Protein AF-A0A7H1C0N0-F1 (afdb_monomer_lite)

Organism: NCBI:txid2770636

Secondary structure (DSSP, 8-state):
-PPP------B-SPPEEEE-TTT--EEEEE-B--SS--S--PPEEEEE-HHHHHHHHHHHHHHHHHHHHHHHHHHHHTT--

Foldseek 3Di:
DDDDDDDDWAFDDDWDWDADPVFRKIKIKGFTDDPDPDVDRDIDIDIDGNVRSVVVVVVVVVCCVPPVVVVVVVVVVVVPD

Structure (mmCIF, N/CA/C/O backbone):
data_AF-A0A7H1C0N0-F1
#
_entry.id   AF-A0A7H1C0N0-F1
#
loop_
_atom_site.group_PDB
_atom_site.id
_atom_site.type_symbol
_atom_site.label_atom_id
_atom_site.label_alt_id
_atom_site.label_comp_id
_atom_site.label_asym_id
_atom_site.label_entity_id
_atom_site.label_seq_id
_atom_site.pdbx_PDB_ins_code
_atom_site.Cartn_x
_atom_site.Cartn_y
_atom_site.Cartn_z
_atom_site.occupancy
_atom_site.B_iso_or_equiv
_atom_site.auth_seq_id
_atom_site.auth_comp_id
_atom_site.auth_asym_id
_atom_site.auth_atom_id
_atom_site.pdbx_PDB_model_num
ATOM 1 N N . MET A 1 1 ? 9.911 28.855 3.185 1.00 57.56 1 MET A N 1
ATOM 2 C CA . MET A 1 1 ? 9.143 27.613 2.970 1.00 57.56 1 MET A CA 1
ATOM 3 C C . MET A 1 1 ? 9.953 26.758 2.021 1.00 57.56 1 MET A C 1
ATOM 5 O O . MET A 1 1 ? 10.156 27.183 0.890 1.00 57.56 1 MET A O 1
ATOM 9 N N . GLU A 1 2 ? 10.494 25.637 2.488 1.00 62.34 2 GLU A N 1
ATOM 10 C CA . GLU A 1 2 ? 11.094 24.648 1.588 1.00 62.34 2 GLU A CA 1
ATOM 11 C C . GLU A 1 2 ? 9.977 24.054 0.724 1.00 62.34 2 GLU A C 1
ATOM 13 O O . GLU A 1 2 ? 8.907 23.720 1.233 1.00 62.34 2 GLU A O 1
ATOM 18 N N . LYS A 1 3 ? 10.180 24.008 -0.596 1.00 70.12 3 LYS A N 1
ATOM 19 C CA . LYS A 1 3 ? 9.271 23.296 -1.495 1.00 70.12 3 LYS A CA 1
ATOM 20 C C . LYS A 1 3 ? 9.581 21.811 -1.383 1.00 70.12 3 LYS A C 1
ATOM 22 O O . LYS A 1 3 ? 10.721 21.412 -1.599 1.00 70.12 3 LYS A O 1
ATOM 27 N N . GLU A 1 4 ? 8.565 21.018 -1.084 1.00 85.00 4 GLU A N 1
ATOM 28 C CA . GLU A 1 4 ? 8.657 19.566 -1.145 1.00 85.00 4 GLU A CA 1
ATOM 29 C C . GLU A 1 4 ? 8.916 19.129 -2.595 1.00 85.00 4 GLU A C 1
ATOM 31 O O . GLU A 1 4 ? 8.226 19.558 -3.524 1.00 85.00 4 GLU A O 1
ATOM 36 N N . LEU A 1 5 ? 9.952 18.314 -2.798 1.00 83.75 5 LEU A N 1
ATOM 37 C CA . LEU A 1 5 ? 10.271 17.716 -4.090 1.00 83.75 5 LEU A CA 1
ATOM 38 C C . LEU A 1 5 ? 9.632 16.328 -4.145 1.00 83.75 5 LEU A C 1
ATOM 40 O O . LEU A 1 5 ? 10.108 15.397 -3.501 1.00 83.75 5 LEU A O 1
ATOM 44 N N . ILE A 1 6 ? 8.549 16.205 -4.912 1.00 83.25 6 ILE A N 1
ATOM 45 C CA . ILE A 1 6 ? 7.810 14.951 -5.086 1.00 83.25 6 ILE A CA 1
ATOM 46 C C . ILE A 1 6 ? 8.230 14.307 -6.408 1.00 83.25 6 ILE A C 1
ATOM 48 O O . ILE A 1 6 ? 8.079 14.909 -7.471 1.00 83.25 6 ILE A O 1
ATOM 52 N N . PHE A 1 7 ? 8.719 13.068 -6.343 1.00 80.69 7 PHE A N 1
ATOM 53 C CA . PHE A 1 7 ? 9.038 12.247 -7.512 1.00 80.69 7 PHE A CA 1
ATOM 54 C C . PHE A 1 7 ? 7.984 11.141 -7.655 1.00 80.69 7 PHE A C 1
ATOM 56 O O . PHE A 1 7 ? 8.049 10.148 -6.928 1.00 80.69 7 PHE A O 1
ATOM 63 N N . PRO A 1 8 ? 6.982 11.301 -8.538 1.00 82.25 8 PRO A N 1
ATOM 64 C CA . PRO A 1 8 ? 5.916 10.318 -8.669 1.00 82.25 8 PRO A CA 1
ATOM 65 C C . PRO A 1 8 ? 6.427 9.039 -9.343 1.00 82.25 8 PRO A C 1
ATOM 67 O O . PRO A 1 8 ? 7.100 9.091 -10.371 1.00 82.25 8 PRO A O 1
ATOM 70 N N . ILE A 1 9 ? 6.051 7.886 -8.788 1.00 81.94 9 ILE A N 1
ATOM 71 C CA . ILE A 1 9 ? 6.242 6.573 -9.410 1.00 81.94 9 ILE A CA 1
ATOM 72 C C . ILE A 1 9 ? 4.859 6.053 -9.78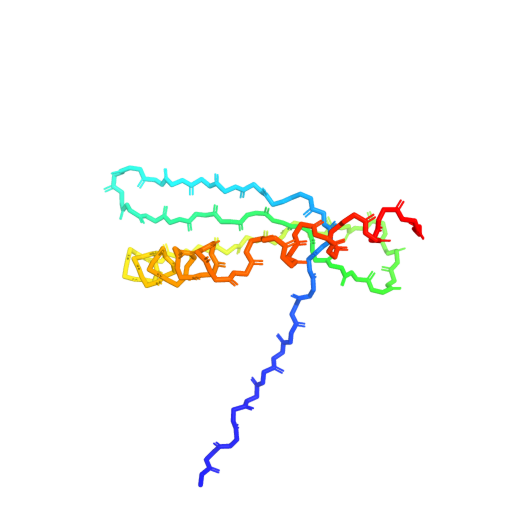8 1.00 81.94 9 ILE A C 1
ATOM 74 O O . ILE A 1 9 ? 4.018 5.833 -8.920 1.00 81.94 9 ILE A O 1
ATOM 78 N N . THR A 1 10 ? 4.620 5.872 -11.085 1.00 84.12 10 THR A N 1
ATOM 79 C CA . THR A 1 10 ? 3.358 5.302 -11.576 1.00 84.12 10 THR A CA 1
ATOM 80 C C . THR A 1 10 ? 3.443 3.779 -11.537 1.00 84.12 10 THR A C 1
ATOM 82 O O . THR A 1 10 ? 4.485 3.214 -11.866 1.00 84.12 10 THR A O 1
ATOM 85 N N . VAL A 1 11 ? 2.363 3.105 -11.140 1.00 81.50 11 VAL A N 1
ATOM 86 C CA . VAL A 1 11 ? 2.281 1.639 -11.039 1.00 81.50 11 VAL A CA 1
ATOM 87 C C . VAL A 1 11 ? 1.108 1.159 -11.883 1.00 81.50 11 VAL A C 1
ATOM 89 O O . VAL A 1 11 ? -0.005 1.632 -11.688 1.00 81.50 11 VAL A O 1
ATOM 92 N N . THR A 1 12 ? 1.353 0.241 -12.821 1.00 74.94 12 THR A N 1
ATOM 93 C CA . THR A 1 12 ? 0.337 -0.212 -13.800 1.00 74.94 12 THR A CA 1
ATOM 94 C C . THR A 1 12 ? 0.065 -1.712 -13.777 1.00 74.94 12 THR A C 1
ATOM 96 O O . THR A 1 12 ? -0.878 -2.181 -14.400 1.00 74.94 12 THR A O 1
ATOM 99 N N . HIS A 1 13 ? 0.885 -2.481 -13.067 1.00 68.75 13 HIS A N 1
ATOM 100 C CA . HIS A 1 13 ? 0.836 -3.942 -13.039 1.00 68.75 13 HIS A CA 1
ATOM 101 C C . HIS A 1 13 ? 0.577 -4.435 -11.613 1.00 68.75 13 HIS A C 1
ATOM 103 O O . HIS A 1 13 ? 0.812 -3.678 -10.664 1.00 68.75 13 HIS A O 1
ATOM 109 N N . PRO A 1 14 ? 0.072 -5.674 -11.435 1.00 66.44 14 PRO A N 1
ATOM 110 C CA . PRO A 1 14 ? -0.486 -6.108 -10.162 1.00 66.44 14 PRO A CA 1
ATOM 111 C C . PRO A 1 14 ? 0.509 -5.940 -9.018 1.00 66.44 14 PRO A C 1
ATOM 113 O O . PRO A 1 14 ? 1.663 -6.369 -9.088 1.00 66.44 14 PRO A O 1
ATOM 116 N N . MET A 1 15 ? 0.022 -5.318 -7.949 1.00 83.50 15 MET A N 1
ATOM 117 C CA . MET A 1 15 ? 0.751 -5.177 -6.700 1.00 83.50 15 MET A CA 1
ATOM 118 C C . MET A 1 15 ? 0.484 -6.408 -5.839 1.00 83.50 15 MET A C 1
ATOM 120 O O . MET A 1 15 ? -0.670 -6.765 -5.597 1.00 83.50 15 MET A O 1
ATOM 124 N N . THR A 1 16 ? 1.537 -7.047 -5.339 1.00 90.38 16 THR A N 1
ATOM 125 C CA . THR A 1 16 ? 1.399 -8.058 -4.285 1.00 90.38 16 THR A CA 1
ATOM 126 C C . THR A 1 16 ? 1.641 -7.404 -2.934 1.00 90.38 16 THR A C 1
ATOM 128 O O . THR A 1 16 ? 2.674 -6.766 -2.737 1.00 90.38 16 THR A O 1
ATOM 131 N N . CYS A 1 17 ? 0.699 -7.574 -2.008 1.00 91.94 17 CYS A N 1
ATOM 132 C CA . CYS A 1 17 ? 0.741 -6.997 -0.670 1.00 91.94 17 CYS A CA 1
ATOM 133 C C . CYS A 1 17 ? 0.814 -8.119 0.372 1.00 91.94 17 CYS A C 1
ATOM 135 O O . CYS A 1 17 ? -0.006 -9.037 0.350 1.00 91.94 17 CYS A O 1
ATOM 137 N N . THR A 1 18 ? 1.798 -8.067 1.270 1.00 95.44 18 THR A N 1
ATOM 138 C CA . THR A 1 18 ? 1.957 -9.049 2.355 1.00 95.44 18 THR A CA 1
ATOM 139 C C . THR A 1 18 ? 2.210 -8.348 3.683 1.00 95.44 18 THR A C 1
ATOM 141 O O . THR A 1 18 ? 2.922 -7.349 3.736 1.00 95.44 18 THR A O 1
ATOM 144 N N . LEU A 1 19 ? 1.627 -8.868 4.764 1.00 94.75 19 LEU A N 1
ATOM 145 C CA . LEU A 1 19 ? 1.825 -8.369 6.124 1.00 94.75 19 LEU A CA 1
ATOM 146 C C . LEU A 1 19 ? 2.617 -9.405 6.919 1.00 94.75 19 LEU A C 1
ATOM 148 O O . LEU A 1 19 ? 2.208 -10.563 6.998 1.00 94.75 19 LEU A O 1
ATOM 152 N N . ASN A 1 20 ? 3.726 -8.997 7.530 1.00 93.94 20 ASN A N 1
ATOM 153 C CA . ASN A 1 20 ? 4.432 -9.844 8.483 1.00 93.94 20 ASN A CA 1
ATOM 154 C C . ASN A 1 20 ? 3.701 -9.797 9.841 1.00 93.94 20 ASN A C 1
ATOM 156 O O . ASN A 1 20 ? 3.723 -8.750 10.491 1.00 93.94 20 ASN A O 1
ATOM 160 N N . PRO A 1 21 ? 3.087 -10.898 10.314 1.00 93.25 21 PRO A N 1
ATOM 161 C CA . PRO A 1 21 ? 2.299 -10.891 11.549 1.00 93.25 21 PRO A CA 1
ATOM 162 C C . PRO A 1 21 ? 3.151 -10.727 12.814 1.00 93.25 21 PRO A C 1
ATOM 164 O O . PRO A 1 21 ? 2.630 -10.320 13.847 1.00 93.25 21 PRO A O 1
ATOM 167 N N . ASN A 1 22 ? 4.453 -11.022 12.745 1.00 94.56 22 ASN A N 1
ATOM 168 C CA . ASN A 1 22 ? 5.351 -10.929 13.895 1.00 94.56 22 ASN A CA 1
ATOM 169 C C . ASN A 1 22 ? 5.892 -9.508 14.091 1.00 94.56 22 ASN A C 1
ATOM 171 O O . ASN A 1 22 ? 6.147 -9.104 15.222 1.00 94.56 22 ASN A O 1
ATOM 175 N N . THR A 1 23 ? 6.094 -8.759 13.002 1.00 93.31 23 THR A N 1
ATOM 176 C CA . THR A 1 23 ? 6.677 -7.406 13.055 1.00 93.31 23 THR A CA 1
ATOM 177 C C . THR A 1 23 ? 5.671 -6.298 12.772 1.00 93.31 23 THR A C 1
ATOM 179 O O . THR A 1 23 ? 5.935 -5.156 13.125 1.00 93.31 23 THR A O 1
ATOM 182 N N . GLY A 1 24 ? 4.532 -6.600 12.141 1.00 92.06 24 GLY A N 1
ATOM 183 C CA . GLY A 1 24 ? 3.570 -5.604 11.660 1.00 92.06 24 GLY A CA 1
ATOM 184 C C . GLY A 1 24 ? 4.025 -4.852 10.402 1.00 92.06 24 GLY A C 1
ATOM 185 O O . GLY A 1 24 ? 3.375 -3.887 9.997 1.00 92.06 24 GLY A O 1
ATOM 186 N N . GLN A 1 25 ? 5.138 -5.265 9.786 1.00 94.62 25 GLN A N 1
ATOM 187 C CA . GLN A 1 25 ? 5.637 -4.647 8.560 1.00 94.62 25 GLN A CA 1
ATOM 188 C C . GLN A 1 25 ? 4.795 -5.063 7.356 1.00 94.62 25 GLN A C 1
ATOM 190 O O . GLN A 1 25 ? 4.559 -6.256 7.135 1.00 94.62 25 GLN A O 1
ATOM 195 N N . LEU A 1 26 ? 4.385 -4.077 6.561 1.00 95.25 26 LEU A N 1
ATOM 196 C CA . LEU A 1 26 ? 3.708 -4.298 5.290 1.00 95.25 26 LEU A CA 1
ATOM 197 C C . LEU A 1 26 ? 4.731 -4.249 4.158 1.00 95.25 26 LEU A C 1
ATOM 199 O O . LEU A 1 26 ? 5.542 -3.327 4.090 1.00 95.25 26 LEU A O 1
ATOM 203 N N . VAL A 1 27 ? 4.682 -5.220 3.257 1.00 94.44 27 VAL A N 1
ATOM 204 C CA . VAL A 1 27 ? 5.535 -5.277 2.072 1.00 94.44 27 VAL A CA 1
ATOM 205 C C . VAL A 1 27 ? 4.659 -5.199 0.833 1.00 94.44 27 VAL A C 1
ATOM 207 O O . VAL A 1 27 ? 3.780 -6.044 0.642 1.00 94.44 27 VAL A O 1
ATOM 210 N N . LEU A 1 28 ? 4.923 -4.196 -0.004 1.00 92.56 28 LEU A N 1
ATOM 211 C CA . LEU A 1 28 ? 4.259 -3.989 -1.283 1.00 92.56 28 LEU A CA 1
ATOM 212 C C . LEU A 1 28 ? 5.269 -4.124 -2.419 1.00 92.56 28 LEU A C 1
ATOM 214 O O . LEU A 1 28 ? 6.284 -3.436 -2.473 1.00 92.56 28 LEU A O 1
ATOM 218 N N . ASP A 1 29 ? 4.959 -5.033 -3.324 1.00 91.44 29 ASP A N 1
ATOM 219 C CA . ASP A 1 29 ? 5.824 -5.508 -4.390 1.00 91.44 29 ASP A CA 1
ATOM 220 C C . ASP A 1 29 ? 5.136 -5.195 -5.726 1.00 91.44 29 ASP A C 1
ATOM 222 O O . ASP A 1 29 ? 4.004 -5.633 -5.938 1.00 91.44 29 ASP A O 1
ATOM 226 N N . PHE A 1 30 ? 5.789 -4.451 -6.621 1.00 88.69 30 PHE A N 1
ATOM 227 C CA . PHE A 1 30 ? 5.169 -3.959 -7.859 1.00 88.69 30 PHE A CA 1
ATOM 228 C C . PHE A 1 30 ? 6.189 -3.712 -8.973 1.00 88.69 30 PHE A C 1
ATOM 230 O O . PHE A 1 30 ? 7.393 -3.658 -8.729 1.00 88.69 30 PHE A O 1
ATOM 237 N N . TYR A 1 31 ? 5.705 -3.533 -10.200 1.00 84.88 31 TYR A N 1
ATOM 238 C CA . TYR A 1 31 ? 6.518 -3.072 -11.324 1.00 84.88 31 TYR A CA 1
ATOM 239 C C . TYR A 1 31 ? 6.160 -1.616 -11.636 1.00 84.88 31 TYR A C 1
ATOM 241 O O . TYR A 1 31 ? 4.980 -1.3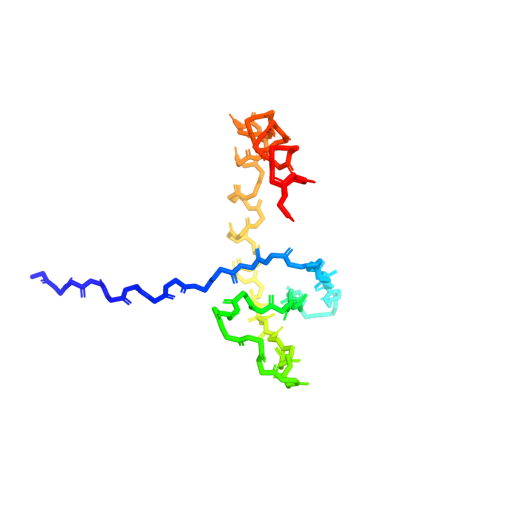28 -11.868 1.00 84.88 31 TYR A O 1
ATOM 249 N N . PRO A 1 32 ? 7.127 -0.683 -11.604 1.00 83.56 32 PRO A N 1
ATOM 250 C CA . PRO A 1 32 ? 6.863 0.694 -11.982 1.00 83.56 32 PRO A CA 1
ATOM 251 C C . PRO A 1 32 ? 6.578 0.776 -13.484 1.00 83.56 32 PRO A C 1
ATOM 253 O O . PRO A 1 32 ? 7.163 0.048 -14.288 1.00 83.56 32 PRO A O 1
ATOM 256 N N . TYR A 1 33 ? 5.702 1.695 -13.868 1.00 76.38 33 TYR A N 1
ATOM 257 C CA . TYR A 1 33 ? 5.504 2.062 -15.259 1.00 76.38 33 TYR A CA 1
ATOM 258 C C . TYR A 1 33 ? 6.715 2.863 -15.744 1.00 76.38 33 TYR A C 1
ATOM 260 O O . TYR A 1 33 ? 6.928 4.000 -15.323 1.00 76.38 33 TYR A O 1
ATOM 268 N N . MET A 1 34 ? 7.520 2.254 -16.611 1.00 71.50 34 MET A N 1
ATOM 269 C CA . MET A 1 34 ? 8.642 2.902 -17.285 1.00 71.50 34 MET A CA 1
ATOM 270 C C . MET A 1 34 ? 8.241 3.154 -18.743 1.00 71.50 34 MET A C 1
ATOM 272 O O . MET A 1 34 ? 7.831 2.227 -19.435 1.00 71.50 34 MET A O 1
ATOM 276 N N . MET A 1 35 ? 8.361 4.404 -19.205 1.00 55.62 35 MET A N 1
ATOM 277 C CA . MET A 1 35 ? 8.001 4.850 -20.568 1.00 55.62 35 MET A CA 1
ATOM 278 C C . MET A 1 35 ? 8.810 4.167 -21.687 1.00 55.62 35 MET A C 1
ATOM 280 O O . MET A 1 35 ? 8.437 4.258 -22.852 1.00 55.62 35 MET A O 1
ATOM 284 N N . GLU A 1 36 ? 9.897 3.472 -21.356 1.00 57.12 36 GLU A N 1
ATOM 285 C CA . GLU A 1 36 ? 10.713 2.729 -22.310 1.00 57.12 36 GLU A CA 1
ATOM 286 C C . GLU A 1 36 ? 10.719 1.255 -21.907 1.00 57.12 36 GLU A C 1
ATOM 288 O O . GLU A 1 36 ? 11.206 0.891 -20.832 1.00 57.12 36 GLU A O 1
ATOM 293 N N . GLN A 1 37 ? 10.148 0.414 -22.775 1.00 54.12 37 GLN A N 1
ATOM 294 C CA . GLN A 1 37 ? 10.202 -1.046 -22.701 1.00 54.12 37 GLN A CA 1
ATOM 295 C C . GLN A 1 37 ? 11.657 -1.508 -22.820 1.00 54.12 37 GLN A C 1
ATOM 297 O O . GLN A 1 37 ? 12.121 -1.942 -23.869 1.00 54.12 37 GLN A O 1
ATOM 302 N N . THR A 1 38 ? 12.405 -1.380 -21.735 1.00 54.38 38 THR A N 1
ATOM 303 C CA . THR A 1 38 ? 13.676 -2.066 -21.581 1.00 54.38 38 THR A CA 1
ATOM 304 C C . THR A 1 38 ? 13.361 -3.434 -20.999 1.00 54.38 38 THR A C 1
ATOM 306 O O . THR A 1 38 ? 12.595 -3.561 -20.045 1.00 54.38 38 THR A O 1
ATOM 309 N N . GLU A 1 39 ? 13.928 -4.477 -21.594 1.00 55.88 39 GLU A N 1
ATOM 310 C CA . GLU A 1 39 ? 13.669 -5.896 -21.302 1.00 55.88 39 GLU A CA 1
ATOM 311 C C . GLU A 1 39 ? 13.990 -6.317 -19.845 1.00 55.88 39 GLU A C 1
ATOM 313 O O . GLU A 1 39 ? 13.811 -7.472 -19.473 1.00 55.88 39 GLU A O 1
ATOM 318 N N . ASN A 1 40 ? 14.401 -5.374 -18.990 1.00 57.16 40 ASN A N 1
ATOM 319 C CA . ASN A 1 40 ? 14.661 -5.549 -17.567 1.00 57.16 40 ASN A CA 1
ATOM 320 C C . ASN A 1 40 ? 13.654 -4.749 -16.724 1.00 57.16 40 ASN A C 1
ATOM 322 O O . ASN A 1 40 ? 13.987 -3.723 -16.126 1.00 57.16 40 ASN A O 1
ATOM 326 N N . LEU A 1 41 ? 12.415 -5.241 -16.637 1.00 67.06 41 LEU A N 1
ATOM 327 C CA . LEU A 1 41 ? 11.450 -4.755 -15.650 1.00 67.06 41 LEU A CA 1
ATOM 328 C C . LEU A 1 41 ? 11.925 -5.161 -14.248 1.00 67.06 41 LEU A C 1
ATOM 330 O O . LEU A 1 41 ? 11.675 -6.270 -13.778 1.00 67.06 41 LEU A O 1
ATOM 334 N N . ASN A 1 42 ? 12.637 -4.264 -13.570 1.00 77.00 42 ASN A N 1
ATOM 335 C CA . ASN A 1 42 ? 13.009 -4.469 -12.176 1.00 77.00 42 ASN A CA 1
ATOM 336 C C . ASN A 1 42 ? 11.760 -4.374 -11.291 1.00 77.00 42 ASN A C 1
ATOM 338 O O . ASN A 1 42 ? 10.992 -3.415 -11.381 1.00 77.00 42 AS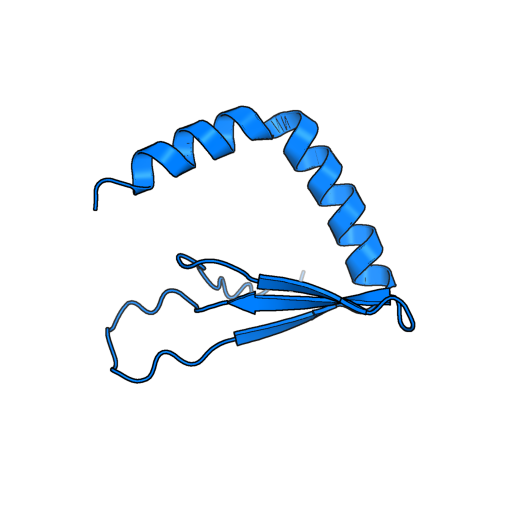N A O 1
ATOM 342 N N . LYS A 1 43 ? 11.571 -5.364 -10.414 1.00 84.44 43 LYS A N 1
ATOM 343 C CA . LYS A 1 43 ? 10.520 -5.344 -9.393 1.00 84.44 43 LYS A CA 1
ATOM 344 C C . LYS A 1 43 ? 10.930 -4.404 -8.263 1.00 84.44 43 LYS A C 1
ATOM 346 O O . LYS A 1 43 ? 12.031 -4.520 -7.727 1.00 84.44 43 LYS A O 1
ATOM 351 N N . PHE A 1 44 ? 10.045 -3.492 -7.894 1.00 87.38 44 PHE A N 1
ATOM 352 C CA . PHE A 1 44 ? 10.235 -2.563 -6.789 1.00 87.38 44 PHE A CA 1
ATOM 353 C C . PHE A 1 44 ? 9.533 -3.112 -5.548 1.00 87.38 44 PHE A C 1
ATOM 355 O O . PHE A 1 44 ? 8.474 -3.739 -5.638 1.00 87.38 44 PHE A O 1
ATOM 362 N N . ARG A 1 45 ? 10.143 -2.871 -4.385 1.00 91.25 45 ARG A N 1
ATOM 363 C CA . ARG A 1 45 ? 9.620 -3.260 -3.075 1.00 91.25 45 ARG A CA 1
ATOM 364 C C . ARG A 1 45 ? 9.562 -2.047 -2.161 1.00 91.25 45 ARG A C 1
ATOM 366 O O . ARG A 1 45 ? 10.588 -1.420 -1.906 1.00 91.25 45 ARG A O 1
ATOM 373 N N . LEU A 1 46 ? 8.384 -1.774 -1.620 1.00 91.75 46 LEU A N 1
ATOM 374 C CA . LEU A 1 46 ? 8.185 -0.859 -0.502 1.00 91.75 46 LEU A CA 1
ATOM 375 C C . LEU A 1 46 ? 7.986 -1.675 0.771 1.00 91.75 46 LEU A C 1
ATOM 377 O O . LEU A 1 46 ? 7.202 -2.624 0.792 1.00 91.75 46 LEU A O 1
ATOM 381 N N . VAL A 1 47 ? 8.702 -1.298 1.826 1.00 94.62 47 VAL A N 1
ATOM 382 C CA . VAL A 1 47 ? 8.562 -1.881 3.162 1.00 94.62 47 VAL A CA 1
ATOM 383 C C . VAL A 1 47 ? 8.109 -0.774 4.098 1.00 94.62 47 VAL A C 1
ATOM 385 O O . VAL A 1 47 ? 8.803 0.229 4.259 1.00 94.62 47 VAL A O 1
ATOM 388 N N . PHE A 1 48 ? 6.940 -0.952 4.696 1.00 95.62 48 PHE A N 1
ATOM 389 C CA . PHE A 1 48 ? 6.359 -0.006 5.632 1.00 95.62 48 PHE A CA 1
ATOM 390 C C . PHE A 1 48 ? 6.568 -0.508 7.055 1.00 95.62 48 PHE A C 1
ATOM 392 O O . PHE A 1 48 ? 6.203 -1.634 7.398 1.00 95.62 48 PHE A O 1
ATOM 399 N N . GLU A 1 49 ? 7.124 0.360 7.895 1.00 97.00 49 GLU A N 1
ATOM 400 C CA . GLU A 1 49 ? 7.169 0.149 9.339 1.00 97.00 49 GLU A CA 1
ATOM 401 C C . GLU A 1 49 ? 5.755 0.203 9.948 1.00 97.00 49 GLU A C 1
ATOM 403 O O . GLU A 1 49 ? 4.886 0.895 9.410 1.00 97.00 49 GLU A O 1
ATOM 408 N N . PRO A 1 50 ? 5.500 -0.436 11.106 1.00 95.88 50 PRO A N 1
ATOM 409 C CA . PRO A 1 50 ? 4.147 -0.593 11.655 1.00 95.88 50 PRO A CA 1
ATOM 410 C C . PRO A 1 50 ? 3.349 0.706 11.821 1.00 95.88 50 PRO A C 1
ATOM 412 O O . PRO A 1 50 ? 2.135 0.721 11.625 1.00 95.88 50 PRO A O 1
ATOM 415 N N . LYS A 1 51 ? 4.018 1.818 12.156 1.00 96.00 51 LYS A N 1
ATOM 416 C CA . LYS A 1 51 ? 3.368 3.136 12.252 1.00 96.00 51 LYS A CA 1
ATOM 417 C C . LYS A 1 51 ? 2.877 3.631 10.892 1.00 96.00 51 LYS A C 1
ATOM 419 O O . LYS A 1 51 ? 1.731 4.056 10.791 1.00 96.00 51 LYS A O 1
ATOM 424 N N . ALA A 1 52 ? 3.716 3.518 9.863 1.00 94.88 52 ALA A N 1
ATOM 425 C CA . ALA A 1 52 ? 3.348 3.879 8.500 1.00 94.88 52 ALA A CA 1
ATOM 426 C C . ALA A 1 52 ? 2.243 2.9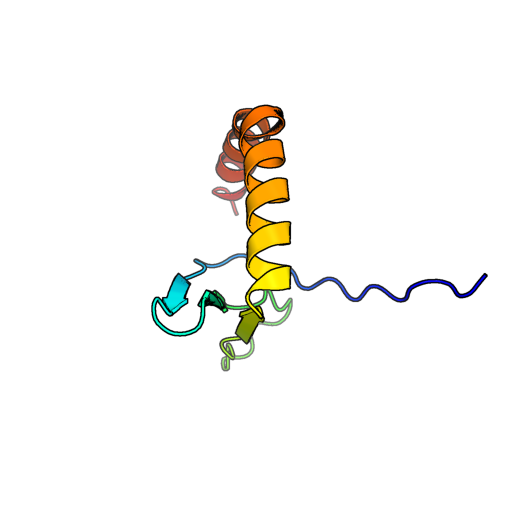52 7.970 1.00 94.88 52 ALA A C 1
ATOM 428 O O . ALA A 1 52 ? 1.291 3.429 7.361 1.00 94.88 52 ALA A O 1
ATOM 429 N N . THR A 1 53 ? 2.303 1.651 8.282 1.00 93.38 53 THR A N 1
ATOM 430 C CA . THR A 1 53 ? 1.225 0.696 7.977 1.00 93.38 53 THR A CA 1
ATOM 431 C C . THR A 1 53 ? -0.102 1.136 8.602 1.00 93.38 53 THR A C 1
ATOM 433 O O . THR A 1 53 ? -1.122 1.177 7.916 1.00 93.38 53 THR A O 1
ATOM 436 N N . LEU A 1 54 ? -0.104 1.511 9.886 1.00 93.88 54 LEU A N 1
ATOM 437 C CA . LEU A 1 54 ? -1.312 1.964 10.580 1.00 93.88 54 LEU A CA 1
ATOM 438 C C . LEU A 1 54 ? -1.888 3.249 9.965 1.00 93.88 54 LEU A C 1
ATOM 440 O O . LEU A 1 54 ? -3.104 3.363 9.807 1.00 93.88 54 LEU A O 1
ATOM 444 N N . GLU A 1 55 ? -1.037 4.216 9.623 1.00 94.94 55 GLU A N 1
ATOM 445 C CA . GLU A 1 55 ? -1.463 5.445 8.946 1.00 94.94 55 GLU A CA 1
ATOM 446 C C . GLU A 1 55 ? -2.022 5.160 7.550 1.00 94.94 55 GLU A C 1
ATOM 448 O O . GLU A 1 55 ? -3.089 5.669 7.202 1.00 94.94 55 GLU A O 1
ATOM 453 N N . MET A 1 56 ? -1.366 4.291 6.780 1.00 91.06 56 MET A N 1
ATOM 454 C CA . MET A 1 56 ? -1.843 3.862 5.469 1.00 91.06 56 MET A CA 1
ATOM 455 C C . MET A 1 56 ? -3.228 3.213 5.573 1.00 91.06 56 MET A C 1
ATOM 457 O O . MET A 1 56 ? -4.131 3.601 4.841 1.00 91.06 56 MET A O 1
ATOM 461 N N . MET A 1 57 ? -3.437 2.284 6.513 1.00 90.38 57 MET A N 1
ATOM 462 C CA . MET A 1 57 ? -4.730 1.610 6.696 1.00 90.38 57 MET A CA 1
ATOM 463 C C . MET A 1 57 ? -5.869 2.588 7.005 1.00 90.38 57 MET A C 1
ATOM 465 O O . MET A 1 57 ? -6.959 2.453 6.449 1.00 90.38 57 MET A O 1
ATOM 469 N N . LYS A 1 58 ? -5.622 3.595 7.854 1.00 91.69 58 LYS A N 1
ATOM 470 C CA . LYS A 1 58 ? -6.615 4.640 8.154 1.00 91.69 58 LYS A CA 1
ATOM 471 C C . LYS A 1 58 ? -6.998 5.430 6.903 1.00 91.69 58 LYS A C 1
ATOM 473 O O . LYS A 1 58 ? -8.177 5.674 6.679 1.00 91.69 58 LYS A O 1
ATOM 478 N N . ASN A 1 59 ? -6.015 5.796 6.082 1.00 91.81 59 ASN A N 1
ATOM 479 C CA . ASN A 1 59 ? -6.265 6.528 4.841 1.00 91.81 59 ASN A CA 1
ATOM 480 C C . ASN A 1 59 ? -6.961 5.657 3.785 1.00 91.81 59 ASN A C 1
ATOM 482 O O . ASN A 1 59 ? -7.883 6.129 3.129 1.00 91.81 59 ASN A O 1
ATOM 486 N N . VAL A 1 60 ? -6.586 4.380 3.653 1.00 90.50 60 VAL A N 1
ATOM 487 C CA . VAL A 1 60 ? -7.240 3.440 2.725 1.00 90.50 60 VAL A CA 1
ATOM 488 C C . VAL A 1 60 ? -8.717 3.266 3.071 1.00 90.50 60 VAL A C 1
ATOM 490 O O . VAL A 1 60 ? -9.543 3.267 2.166 1.00 90.50 60 VAL A O 1
ATOM 493 N N . ALA A 1 61 ? -9.068 3.182 4.357 1.00 90.06 61 ALA A N 1
ATOM 494 C CA . ALA A 1 61 ? -10.467 3.102 4.773 1.00 90.06 61 ALA A CA 1
ATOM 495 C C . ALA A 1 61 ? -11.275 4.327 4.307 1.00 90.06 61 ALA A C 1
ATOM 497 O O . ALA A 1 61 ? -12.342 4.172 3.719 1.00 90.06 61 ALA A O 1
ATOM 498 N N . VAL A 1 62 ? -10.725 5.532 4.488 1.00 93.12 62 VAL A N 1
ATOM 499 C CA . VAL A 1 62 ? -11.349 6.782 4.024 1.00 93.12 62 VAL A CA 1
ATOM 500 C C . VAL A 1 62 ? -11.474 6.812 2.498 1.00 93.12 62 VAL A C 1
ATOM 502 O O . VAL A 1 62 ? -12.497 7.254 1.975 1.00 93.12 62 VAL A O 1
ATOM 505 N N . LEU A 1 63 ? -10.456 6.339 1.772 1.00 91.88 63 LEU A N 1
ATOM 506 C CA . LEU A 1 63 ? -10.495 6.272 0.310 1.00 91.88 63 LEU A CA 1
ATOM 507 C C . LEU A 1 63 ? -11.564 5.295 -0.187 1.00 91.88 63 LEU A C 1
ATOM 509 O O . LEU A 1 63 ? -12.297 5.623 -1.116 1.00 91.88 63 LEU A O 1
ATOM 513 N N . GLN A 1 64 ? -11.679 4.132 0.451 1.00 92.00 64 GLN A N 1
ATOM 514 C CA . GLN A 1 64 ? -12.685 3.132 0.110 1.00 92.00 64 GLN A CA 1
ATOM 515 C C . GLN A 1 64 ? -14.102 3.667 0.345 1.00 92.00 64 GLN A C 1
ATOM 517 O O . GLN A 1 64 ? -14.968 3.500 -0.505 1.00 92.00 64 GLN A O 1
ATOM 522 N N . GLU A 1 65 ? -14.338 4.332 1.477 1.00 94.25 65 GLU A N 1
ATOM 523 C CA . GLU A 1 65 ? -15.657 4.871 1.823 1.00 94.25 65 GLU A CA 1
ATOM 524 C C . GLU A 1 65 ? -16.108 5.979 0.863 1.00 94.25 65 GLU A C 1
ATOM 526 O O . GLU A 1 65 ? -17.269 6.018 0.468 1.00 94.25 65 GLU A O 1
ATOM 531 N N . ASN A 1 66 ? -15.194 6.869 0.469 1.00 96.25 66 ASN A N 1
ATOM 532 C CA . ASN A 1 66 ? -15.561 8.084 -0.261 1.00 96.25 66 ASN A CA 1
ATOM 533 C C . ASN A 1 66 ? -15.339 8.002 -1.778 1.00 96.25 66 ASN A C 1
ATOM 535 O O . ASN A 1 66 ? -15.922 8.796 -2.514 1.00 96.25 66 ASN A O 1
ATOM 539 N N . TYR A 1 67 ? -14.479 7.095 -2.255 1.00 95.12 67 TYR A N 1
ATOM 540 C CA . TYR A 1 67 ? -13.999 7.118 -3.642 1.00 95.12 67 TYR A CA 1
ATOM 541 C C . TYR A 1 67 ? -13.922 5.746 -4.323 1.00 95.12 67 TYR A C 1
ATOM 543 O O . TYR A 1 67 ? -13.478 5.693 -5.471 1.00 95.12 67 TYR A O 1
ATOM 551 N N . ALA A 1 68 ? -14.352 4.649 -3.684 1.00 93.75 68 ALA A N 1
ATOM 552 C CA . ALA A 1 68 ? -14.279 3.315 -4.294 1.00 93.75 68 ALA A CA 1
ATOM 553 C C . ALA A 1 68 ? -14.986 3.247 -5.656 1.00 93.75 68 ALA A C 1
ATOM 555 O O . ALA A 1 68 ? -14.380 2.798 -6.624 1.00 93.75 68 ALA A O 1
ATOM 556 N N . GLU A 1 69 ? -16.217 3.762 -5.758 1.00 94.69 69 GLU A N 1
ATOM 557 C CA . GLU A 1 69 ? -16.987 3.745 -7.012 1.00 94.69 69 GLU A CA 1
ATOM 558 C C . GLU A 1 69 ? -16.263 4.498 -8.137 1.00 94.69 69 GLU A C 1
ATOM 560 O O . GLU A 1 69 ? -16.089 3.970 -9.233 1.00 94.69 69 GLU A O 1
ATOM 565 N N . LEU A 1 70 ? -15.751 5.699 -7.846 1.00 93.56 70 LEU A N 1
ATOM 566 C CA . LEU A 1 70 ? -14.986 6.491 -8.810 1.00 93.56 70 LEU A CA 1
ATOM 567 C C . LEU A 1 70 ? -13.720 5.754 -9.274 1.00 93.56 70 LEU A C 1
ATOM 569 O O . LEU A 1 70 ? -13.406 5.752 -10.464 1.00 93.56 70 LEU A O 1
ATOM 573 N N . ILE A 1 71 ? -12.981 5.139 -8.347 1.00 90.62 71 ILE A N 1
ATOM 574 C CA . ILE A 1 71 ? -11.768 4.376 -8.668 1.00 90.62 71 ILE A CA 1
ATOM 575 C C . ILE A 1 71 ? -12.118 3.174 -9.554 1.00 90.62 71 ILE A C 1
ATOM 577 O O . ILE A 1 71 ? -11.441 2.947 -10.556 1.00 90.62 71 ILE A O 1
ATOM 581 N N . GLU A 1 72 ? -13.188 2.440 -9.239 1.00 90.50 72 GLU A N 1
ATOM 582 C CA . GLU A 1 72 ? -13.659 1.310 -10.047 1.00 90.50 72 GLU A CA 1
ATOM 583 C C . GLU A 1 72 ? -14.081 1.733 -11.457 1.00 90.50 72 GLU A C 1
ATOM 585 O O . GLU A 1 72 ? -13.765 1.045 -12.432 1.00 90.50 72 GLU A O 1
ATOM 590 N N . GLU A 1 73 ? -14.784 2.858 -11.587 1.00 93.12 73 GLU A N 1
ATOM 591 C CA . GLU A 1 73 ? -15.153 3.418 -12.887 1.00 93.12 73 GLU A CA 1
ATOM 592 C C . GLU A 1 73 ? -13.916 3.755 -13.721 1.00 93.12 73 GLU A C 1
ATOM 594 O O . GLU A 1 73 ? -13.849 3.379 -14.892 1.00 93.12 73 GLU A O 1
ATOM 599 N N . LYS A 1 74 ? -12.913 4.420 -13.132 1.00 89.69 74 LYS A N 1
ATOM 600 C CA . LYS A 1 74 ? -11.678 4.777 -13.846 1.00 89.69 74 LYS A CA 1
ATOM 601 C C . LYS A 1 74 ? -10.827 3.560 -14.199 1.00 89.69 74 LYS A C 1
ATOM 603 O O . LYS A 1 74 ? -10.351 3.486 -15.327 1.00 89.69 74 LYS A O 1
ATOM 608 N N . ALA A 1 75 ? -10.723 2.576 -13.309 1.00 85.62 75 ALA A N 1
ATOM 609 C CA . ALA A 1 75 ? -9.981 1.343 -13.571 1.00 85.62 75 ALA A CA 1
ATOM 610 C C . ALA A 1 75 ? -10.544 0.548 -14.766 1.00 85.62 75 ALA A C 1
ATOM 612 O O . ALA A 1 75 ? -9.793 -0.112 -15.480 1.00 85.62 75 ALA A O 1
ATOM 613 N N . LYS A 1 76 ? -11.858 0.629 -15.026 1.00 84.25 76 LYS A N 1
ATOM 614 C CA . LYS A 1 76 ? -12.479 0.006 -16.209 1.00 84.25 76 LYS A CA 1
ATOM 615 C C . LYS A 1 76 ? -12.106 0.718 -17.513 1.00 84.25 76 LYS A C 1
ATOM 617 O O . LYS A 1 76 ? -12.016 0.058 -18.547 1.00 84.25 76 LYS A O 1
ATOM 622 N N . LEU A 1 77 ? -11.873 2.031 -17.479 1.00 80.00 77 LEU A N 1
ATOM 623 C CA . LEU A 1 77 ? -11.515 2.817 -18.666 1.00 80.00 77 LEU A CA 1
ATOM 624 C C . LEU A 1 77 ? -10.089 2.519 -19.159 1.00 80.00 77 LEU A C 1
ATOM 626 O O . LEU A 1 77 ? -9.869 2.507 -20.366 1.00 80.00 77 LEU A O 1
ATOM 630 N N . ASP A 1 78 ? -9.160 2.206 -18.250 1.00 58.03 78 ASP A N 1
ATOM 631 C CA . ASP A 1 78 ? -7.754 1.895 -18.572 1.00 58.03 78 ASP A CA 1
ATOM 632 C C . ASP A 1 78 ? -7.547 0.500 -19.199 1.00 58.03 78 ASP A C 1
ATOM 634 O O . ASP A 1 78 ? -6.460 0.190 -19.672 1.00 58.03 78 ASP A O 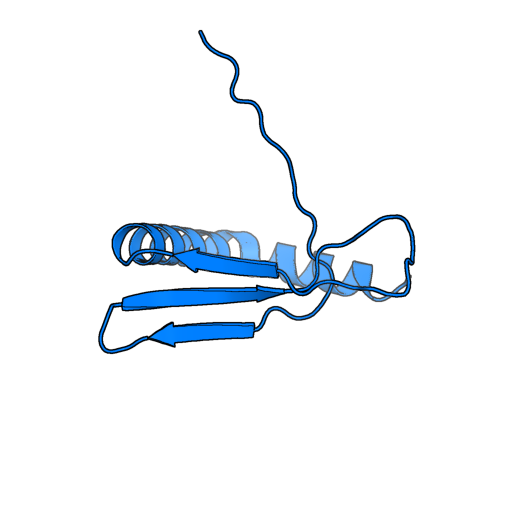1
ATOM 638 N N . SER A 1 79 ? -8.586 -0.342 -19.271 1.00 50.28 79 SER A N 1
ATOM 639 C CA . SER A 1 79 ? -8.516 -1.655 -19.940 1.00 50.28 79 SER A CA 1
ATOM 640 C C . SER A 1 79 ? -8.594 -1.596 -21.479 1.00 50.28 79 SER A C 1
ATOM 642 O O . SER A 1 79 ? -8.588 -2.636 -22.137 1.00 50.28 79 SER A O 1
ATOM 644 N N . VAL A 1 80 ? -8.652 -0.390 -22.060 1.00 39.12 80 VAL A N 1
ATOM 645 C CA . VAL A 1 80 ? -8.693 -0.141 -23.511 1.00 39.12 80 VAL A CA 1
ATOM 646 C C . VAL A 1 80 ? -7.461 0.660 -23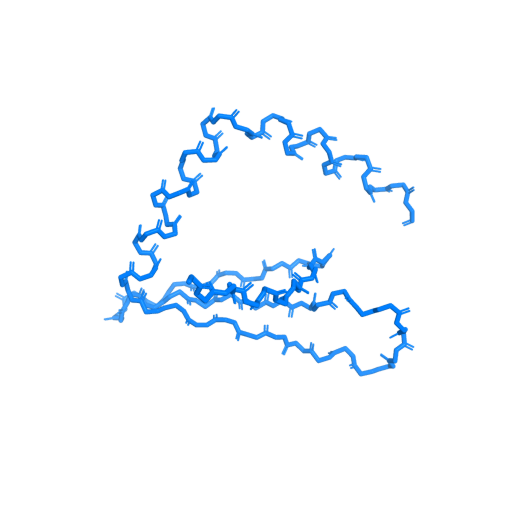.952 1.00 39.12 80 VAL A C 1
ATOM 648 O O . VAL A 1 80 ? -7.608 1.728 -24.540 1.00 39.12 80 VAL A O 1
ATOM 651 N N . GLN A 1 81 ? -6.249 0.173 -23.660 1.00 38.44 81 GLN A N 1
ATOM 652 C CA . GLN A 1 81 ? -5.010 0.554 -24.362 1.00 38.44 81 GLN A CA 1
ATOM 653 C C . GLN A 1 81 ? -4.059 -0.637 -24.471 1.00 38.44 81 GLN A C 1
ATOM 655 O O . GLN A 1 81 ? -3.796 -1.281 -23.434 1.00 38.44 81 GLN A O 1
#

pLDDT: mean 83.19, std 14.56, range [38.44, 97.0]

Sequence (81 aa):
MEKELIFPITVTHPMTCTLNPNTGQLVLDFYPYMMEQTENLNKFRLVFEPKATLEMMKNVAVLQENYAELIEEKAKLDSVQ

Radius of gyration: 15.6 Å; chains: 1; bounding box: 32×38×38 Å